Protein AF-A0A662JVE6-F1 (afdb_monomer_lite)

Foldseek 3Di:
DPPPPPPVPVVVVVVVVVVVVVVVVLVCQVVVLVVPAWDAPDPPGPHTDHPVVVDDADQQWDWDWPPPPPPIDIDIDGHDPPPPD

Secondary structure (DSSP, 8-state):
---------HHHHHHHHHHHHHHHHHHHHHHHHHTTT-B-SSTT----B-HHHHS---TTEEEEEESTTSS-EEEEEE---TT--

Sequence (85 aa):
MSQDTVIGTDSVLNAILTKINGDIAELFSAVAALSGSAVLVSANDSTPGFLNGKAVAGNAIDFTENNDGDNESLTIAFADDKDKE

pLDDT: mean 82.66, std 13.72, range [44.47, 97.19]

Structure (mmCIF, N/CA/C/O backbone):
data_AF-A0A662JVE6-F1
#
_entry.id   AF-A0A662JVE6-F1
#
loop_
_atom_site.group_PDB
_atom_site.id
_atom_site.type_symbol
_atom_site.label_atom_id
_atom_site.label_alt_id
_atom_site.label_comp_id
_atom_site.label_asym_id
_atom_site.label_entity_id
_atom_site.label_seq_id
_atom_site.pdbx_PDB_ins_code
_atom_site.Cartn_x
_atom_site.Cartn_y
_atom_site.Cartn_z
_atom_site.occupancy
_atom_site.B_iso_or_equiv
_atom_site.auth_seq_id
_atom_site.auth_comp_id
_atom_site.auth_asym_id
_atom_site.auth_atom_id
_atom_site.pdbx_PDB_model_num
ATOM 1 N N . MET A 1 1 ? 39.460 9.317 -41.166 1.00 44.47 1 MET A N 1
ATOM 2 C CA . MET A 1 1 ? 38.873 8.391 -40.178 1.00 44.47 1 MET A CA 1
ATOM 3 C C . MET A 1 1 ? 37.372 8.511 -40.341 1.00 44.47 1 MET A C 1
ATOM 5 O O . MET A 1 1 ? 36.827 9.525 -39.929 1.00 44.47 1 MET A O 1
ATOM 9 N N . SER A 1 2 ? 36.733 7.585 -41.063 1.00 61.44 2 SER A N 1
ATOM 10 C CA . SER A 1 2 ? 35.266 7.535 -41.072 1.00 61.44 2 SER A CA 1
ATOM 11 C C . SER A 1 2 ? 34.849 7.338 -39.625 1.00 61.44 2 SER A C 1
ATOM 13 O O . SER A 1 2 ? 35.342 6.404 -38.995 1.00 61.44 2 SER A O 1
ATOM 15 N N . GLN A 1 3 ? 34.033 8.238 -39.077 1.00 53.12 3 GLN A N 1
ATOM 16 C CA . GLN A 1 3 ? 33.332 7.925 -37.843 1.00 53.12 3 GLN A CA 1
ATOM 17 C C . GLN A 1 3 ? 32.544 6.659 -38.167 1.00 53.12 3 GLN A C 1
ATOM 19 O O . GLN A 1 3 ? 31.724 6.666 -39.087 1.00 53.12 3 GLN A O 1
ATOM 24 N N . ASP A 1 4 ? 32.916 5.553 -37.531 1.00 60.38 4 ASP A N 1
ATOM 25 C CA . ASP A 1 4 ? 32.138 4.330 -37.586 1.00 60.38 4 ASP A CA 1
ATOM 26 C C . ASP A 1 4 ? 30.767 4.733 -37.061 1.00 60.38 4 ASP A C 1
ATOM 28 O O . ASP A 1 4 ? 30.609 5.080 -35.887 1.00 60.38 4 ASP A O 1
ATOM 32 N N . THR A 1 5 ? 29.812 4.886 -37.976 1.00 61.91 5 THR A N 1
ATOM 33 C CA . THR A 1 5 ? 28.443 5.141 -37.572 1.00 61.91 5 THR A CA 1
ATOM 34 C C . THR A 1 5 ? 28.058 3.837 -36.923 1.00 61.91 5 THR A C 1
ATOM 36 O O . THR A 1 5 ? 27.856 2.849 -37.625 1.00 61.91 5 THR A O 1
ATOM 39 N N . VAL A 1 6 ? 28.048 3.809 -35.592 1.00 59.53 6 VAL A N 1
ATOM 40 C CA . VAL A 1 6 ? 27.523 2.681 -34.835 1.00 59.53 6 VAL A CA 1
ATOM 41 C C . VAL A 1 6 ? 26.026 2.654 -35.123 1.00 59.53 6 VAL A C 1
ATOM 43 O O . VAL A 1 6 ? 25.203 3.108 -34.337 1.00 59.53 6 VAL A O 1
ATOM 46 N N . ILE A 1 7 ? 25.669 2.130 -36.293 1.00 60.28 7 ILE A N 1
ATOM 47 C CA . ILE A 1 7 ? 24.358 1.581 -36.574 1.00 60.28 7 ILE A CA 1
ATOM 48 C C . ILE A 1 7 ? 24.395 0.224 -35.884 1.00 60.28 7 ILE A C 1
ATOM 50 O O . ILE A 1 7 ? 24.506 -0.828 -36.511 1.00 60.28 7 ILE A O 1
ATOM 54 N N . GLY A 1 8 ? 24.403 0.251 -34.548 1.00 59.41 8 GLY A N 1
ATOM 55 C CA . GLY A 1 8 ? 23.973 -0.908 -33.798 1.00 59.41 8 GLY A CA 1
ATOM 56 C C . GLY A 1 8 ? 22.586 -1.201 -34.331 1.00 59.41 8 GLY A C 1
ATOM 57 O O . GLY A 1 8 ? 21.709 -0.351 -34.208 1.00 59.41 8 GLY A O 1
ATOM 58 N N . THR A 1 9 ? 22.430 -2.339 -35.008 1.00 61.12 9 THR A N 1
ATOM 59 C CA . THR A 1 9 ? 21.137 -2.875 -35.442 1.00 61.12 9 THR A CA 1
ATOM 60 C C . THR A 1 9 ? 20.101 -2.503 -34.398 1.00 61.12 9 THR A C 1
ATOM 62 O O . THR A 1 9 ? 20.347 -2.801 -33.225 1.00 61.12 9 THR A O 1
ATOM 65 N N . ASP A 1 10 ? 19.009 -1.849 -34.801 1.00 73.81 10 ASP A N 1
ATOM 66 C CA . ASP A 1 10 ? 18.011 -1.233 -33.910 1.00 73.81 10 ASP A CA 1
ATOM 67 C C . ASP A 1 10 ? 17.679 -2.092 -32.682 1.00 73.81 10 ASP A C 1
ATOM 69 O O . ASP A 1 10 ? 17.438 -1.577 -31.602 1.00 73.81 10 ASP A O 1
ATOM 73 N N . SER A 1 11 ? 17.772 -3.415 -32.810 1.00 82.00 11 SER A N 1
ATOM 74 C CA . SER A 1 11 ? 17.757 -4.397 -31.726 1.00 82.00 11 SER A CA 1
ATOM 75 C C . SER A 1 11 ? 18.561 -4.049 -30.460 1.00 82.00 11 SER A C 1
ATOM 77 O O . SER A 1 11 ? 18.029 -4.254 -29.374 1.00 82.00 11 SER A O 1
ATOM 79 N N . VAL A 1 12 ? 19.815 -3.583 -30.537 1.00 85.06 12 VAL A N 1
ATOM 80 C CA . VAL A 1 12 ? 20.630 -3.310 -29.327 1.00 85.06 12 VAL A CA 1
ATOM 81 C C . VAL A 1 12 ? 20.177 -2.015 -28.662 1.00 85.06 12 VAL A C 1
ATOM 83 O O . VAL A 1 12 ? 19.982 -1.982 -27.449 1.00 85.06 12 VAL A O 1
ATOM 86 N N . LEU A 1 13 ? 19.950 -0.970 -29.460 1.00 82.81 13 LEU A N 1
ATOM 87 C CA . LEU A 1 13 ? 19.408 0.302 -28.986 1.00 82.81 13 LEU A CA 1
ATOM 88 C C . LEU A 1 13 ? 18.025 0.098 -28.347 1.00 82.81 13 LEU A C 1
ATOM 90 O O . LEU A 1 13 ? 17.781 0.574 -27.242 1.00 82.81 13 LEU A O 1
ATOM 94 N N . ASN A 1 14 ? 17.157 -0.676 -29.001 1.00 85.69 14 ASN A N 1
ATOM 95 C CA . ASN A 1 14 ? 15.821 -1.016 -28.521 1.00 85.69 14 ASN A CA 1
ATOM 96 C C . ASN A 1 14 ? 15.881 -1.846 -27.241 1.00 85.69 14 ASN A C 1
ATOM 98 O O . ASN A 1 14 ? 15.155 -1.547 -26.303 1.00 85.69 14 ASN A O 1
ATOM 102 N N . ALA A 1 15 ? 16.768 -2.842 -27.158 1.00 89.62 15 ALA A N 1
ATOM 103 C CA . ALA A 1 15 ? 16.935 -3.636 -25.942 1.00 89.62 15 ALA A CA 1
ATOM 104 C C . ALA A 1 15 ? 17.377 -2.770 -24.752 1.00 89.62 15 ALA A C 1
ATOM 106 O O . ALA A 1 15 ? 16.846 -2.911 -23.651 1.00 89.62 15 ALA A O 1
ATOM 107 N N . ILE A 1 16 ? 18.311 -1.843 -24.982 1.00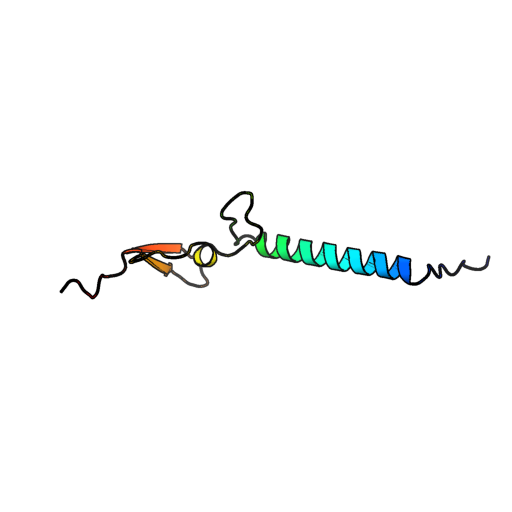 91.25 16 ILE A N 1
ATOM 108 C CA . ILE A 1 16 ? 18.761 -0.885 -23.967 1.00 91.25 16 ILE A CA 1
ATOM 109 C C . ILE A 1 16 ? 17.613 0.047 -23.567 1.00 91.25 16 ILE A C 1
ATOM 111 O O . ILE A 1 16 ? 17.375 0.226 -22.376 1.00 91.25 16 ILE A O 1
ATOM 115 N N . LEU A 1 17 ? 16.869 0.590 -24.533 1.00 91.50 17 LEU A N 1
ATOM 116 C CA . LEU A 1 17 ? 15.726 1.467 -24.281 1.00 91.50 17 LEU A CA 1
ATOM 117 C C . LEU A 1 17 ? 14.642 0.755 -23.458 1.00 91.50 17 LEU A C 1
ATOM 119 O O . LEU A 1 17 ? 14.157 1.299 -22.470 1.00 91.50 17 LEU A O 1
ATOM 123 N N . THR A 1 18 ? 14.288 -0.477 -23.832 1.00 94.00 18 THR A N 1
ATOM 124 C CA . THR A 1 18 ? 13.319 -1.303 -23.105 1.00 94.00 18 THR A CA 1
ATOM 125 C C . THR A 1 18 ? 13.781 -1.567 -21.679 1.00 94.00 18 THR A C 1
ATOM 127 O O . THR A 1 18 ? 12.992 -1.395 -20.753 1.00 94.00 18 THR A O 1
ATOM 130 N N . LYS A 1 19 ? 15.053 -1.937 -21.486 1.00 95.00 19 LYS A N 1
ATOM 131 C CA . LYS A 1 19 ? 15.598 -2.180 -20.150 1.00 95.00 19 LYS A CA 1
ATOM 132 C C . LYS A 1 19 ? 15.580 -0.911 -19.300 1.00 95.00 19 LYS A C 1
ATOM 134 O O . LYS A 1 19 ? 15.071 -0.947 -18.191 1.00 95.00 19 LYS A O 1
ATOM 139 N N . ILE A 1 20 ? 16.077 0.206 -19.829 1.00 95.56 20 ILE A N 1
ATOM 140 C CA . ILE A 1 20 ? 16.113 1.490 -19.118 1.00 95.56 20 ILE A CA 1
ATOM 141 C C . ILE A 1 20 ? 14.701 1.924 -18.720 1.00 95.56 20 ILE A C 1
ATOM 143 O O . ILE A 1 20 ? 14.491 2.311 -17.578 1.00 95.56 20 ILE A O 1
ATOM 147 N N . ASN A 1 21 ? 13.724 1.817 -19.622 1.00 94.88 21 ASN A N 1
ATOM 148 C CA . ASN A 1 21 ? 12.338 2.165 -19.308 1.00 94.88 21 ASN A CA 1
ATOM 149 C C . ASN A 1 21 ? 11.739 1.255 -18.223 1.00 94.88 21 ASN A C 1
ATOM 151 O O . ASN A 1 21 ? 11.006 1.748 -17.369 1.00 94.88 21 ASN A O 1
ATOM 155 N N . GLY A 1 22 ? 12.061 -0.043 -18.232 1.00 94.94 22 GLY A N 1
ATOM 156 C CA . GLY A 1 22 ? 11.663 -0.983 -17.180 1.00 94.94 22 GLY A CA 1
ATOM 157 C C . GLY A 1 22 ? 12.304 -0.658 -15.830 1.00 94.94 22 GLY A C 1
ATOM 158 O O . GLY A 1 22 ? 11.590 -0.438 -14.857 1.00 94.94 22 GLY A O 1
ATOM 159 N N . ASP A 1 23 ? 13.633 -0.529 -15.796 1.00 96.12 23 ASP A N 1
ATOM 160 C CA . ASP A 1 23 ? 14.401 -0.179 -14.594 1.00 96.12 23 ASP A CA 1
ATOM 161 C C . ASP A 1 23 ? 13.914 1.159 -13.994 1.00 96.12 23 ASP A C 1
ATOM 163 O O . ASP A 1 23 ? 13.781 1.298 -12.780 1.00 96.12 23 ASP A O 1
ATOM 167 N N . ILE A 1 24 ? 13.621 2.154 -14.842 1.00 94.12 24 ILE A N 1
ATOM 168 C CA . ILE A 1 24 ? 13.082 3.455 -14.424 1.00 94.12 24 ILE A CA 1
ATOM 169 C C . ILE A 1 24 ? 11.671 3.310 -13.847 1.00 94.12 24 ILE A C 1
ATOM 171 O O . ILE A 1 24 ? 11.372 3.939 -12.835 1.00 94.12 24 ILE A O 1
ATOM 175 N N . ALA A 1 25 ? 10.801 2.499 -14.455 1.00 88.31 25 ALA A N 1
ATOM 176 C CA . ALA A 1 25 ? 9.451 2.264 -13.943 1.00 88.31 25 ALA A CA 1
ATOM 177 C C . ALA A 1 25 ? 9.475 1.572 -12.568 1.00 88.31 25 ALA A C 1
ATOM 179 O O . ALA A 1 25 ? 8.760 1.989 -11.654 1.00 88.31 25 ALA A O 1
ATOM 180 N N . GLU A 1 26 ? 10.344 0.573 -12.397 1.00 87.94 26 GLU A N 1
ATOM 181 C CA . GLU A 1 26 ? 10.580 -0.094 -11.113 1.00 87.94 26 GLU A CA 1
ATOM 182 C C . GLU A 1 26 ? 11.134 0.887 -10.068 1.00 87.94 26 GLU A C 1
ATOM 184 O O . GLU A 1 26 ? 10.634 0.947 -8.941 1.00 87.94 26 GLU A O 1
ATOM 189 N N . LEU A 1 27 ? 12.105 1.723 -10.452 1.00 84.81 27 LEU A N 1
ATOM 190 C CA . LEU A 1 27 ? 12.680 2.745 -9.580 1.00 84.81 27 LEU A CA 1
ATOM 191 C C . LEU A 1 27 ? 11.652 3.808 -9.168 1.00 84.81 27 LEU A C 1
ATOM 193 O O . LEU A 1 27 ? 11.610 4.175 -7.997 1.00 84.81 27 LEU A O 1
ATOM 197 N N . PHE A 1 28 ? 10.810 4.296 -10.084 1.00 80.12 28 PHE A N 1
ATOM 198 C CA . PHE A 1 28 ? 9.749 5.256 -9.758 1.00 80.12 28 PHE A CA 1
ATOM 199 C C . PHE A 1 28 ? 8.733 4.666 -8.785 1.00 80.12 28 PHE A C 1
ATOM 201 O O . PHE A 1 28 ? 8.371 5.330 -7.816 1.00 80.12 28 PHE A O 1
ATOM 208 N N . SER A 1 29 ? 8.313 3.418 -8.999 1.00 73.25 29 SER A N 1
ATOM 209 C CA . SER A 1 29 ? 7.424 2.719 -8.069 1.00 73.25 29 SER A CA 1
ATOM 210 C C . SER A 1 29 ? 8.059 2.569 -6.681 1.00 73.25 29 SER A C 1
ATOM 212 O O . SER A 1 29 ? 7.378 2.732 -5.670 1.00 73.25 29 SER A O 1
ATOM 214 N N . ALA A 1 30 ? 9.364 2.295 -6.618 1.00 70.94 30 ALA A N 1
ATOM 215 C CA . ALA A 1 30 ? 10.101 2.169 -5.365 1.00 70.94 30 ALA A CA 1
ATOM 216 C C . ALA A 1 30 ? 10.348 3.521 -4.669 1.00 70.94 30 ALA A C 1
ATOM 218 O O . ALA A 1 30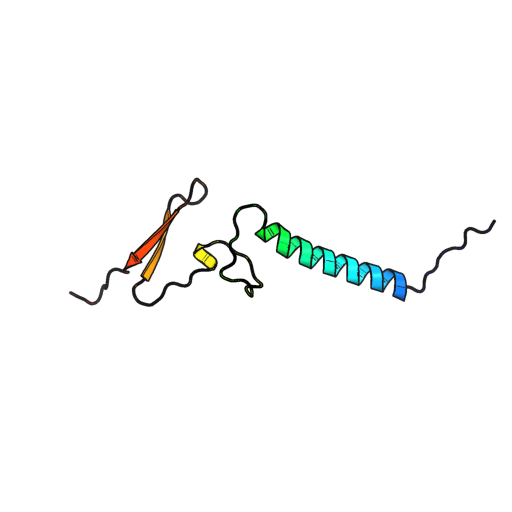 ? 10.285 3.600 -3.449 1.00 70.94 30 ALA A O 1
ATOM 219 N N . VAL A 1 31 ? 10.606 4.600 -5.411 1.00 74.38 31 VAL A N 1
ATOM 220 C CA . VAL A 1 31 ? 10.870 5.938 -4.850 1.00 74.38 31 VAL A CA 1
ATOM 221 C C . VAL A 1 31 ? 9.585 6.664 -4.452 1.00 74.38 31 VAL A C 1
ATOM 223 O O . VAL A 1 31 ? 9.589 7.337 -3.428 1.00 74.38 31 VAL A O 1
ATOM 226 N N . ALA A 1 32 ? 8.479 6.504 -5.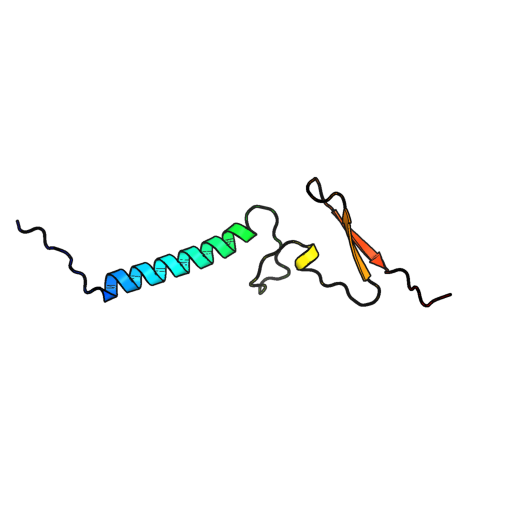186 1.00 64.31 32 ALA A N 1
ATOM 227 C CA . ALA A 1 32 ? 7.175 7.066 -4.806 1.00 64.31 32 ALA A CA 1
ATOM 228 C C . ALA A 1 32 ? 6.650 6.483 -3.483 1.00 64.31 32 ALA A C 1
ATOM 230 O O . ALA A 1 32 ? 5.931 7.137 -2.735 1.00 64.31 32 ALA A O 1
ATOM 231 N N . ALA A 1 33 ? 7.054 5.256 -3.169 1.00 60.78 33 ALA A N 1
ATOM 232 C CA . ALA A 1 33 ? 6.871 4.661 -1.858 1.00 60.78 33 ALA A CA 1
ATOM 233 C C . ALA A 1 33 ? 7.797 5.255 -0.787 1.00 60.78 33 ALA A C 1
ATOM 235 O O . ALA A 1 33 ? 7.422 5.447 0.366 1.00 60.78 33 ALA A O 1
ATOM 236 N N . LEU A 1 34 ? 9.041 5.524 -1.175 1.00 59.06 34 LEU A N 1
ATOM 237 C CA . LEU A 1 34 ? 10.118 5.919 -0.278 1.00 59.06 34 LEU A CA 1
ATOM 238 C C . LEU A 1 34 ? 10.217 7.433 -0.057 1.00 59.06 34 LEU A C 1
ATOM 240 O O . LEU A 1 34 ? 11.040 7.864 0.745 1.00 59.06 34 LEU A O 1
ATOM 244 N N . SER A 1 35 ? 9.376 8.253 -0.698 1.00 61.62 35 SER A N 1
ATOM 245 C CA . SER A 1 35 ? 9.308 9.709 -0.493 1.00 61.62 35 SER A CA 1
ATOM 246 C C . SER A 1 35 ? 8.818 10.131 0.906 1.00 61.62 35 SER A C 1
ATOM 248 O O . SER A 1 35 ? 8.491 11.294 1.115 1.00 61.62 35 SER A O 1
ATOM 250 N N . GLY A 1 36 ? 8.827 9.206 1.873 1.00 61.03 36 GLY A N 1
ATOM 251 C CA . GLY A 1 36 ? 8.732 9.462 3.312 1.00 61.03 36 GLY A CA 1
ATOM 252 C C . GLY A 1 36 ? 7.443 8.984 3.976 1.00 61.03 36 GLY A C 1
ATOM 253 O O . GLY A 1 36 ? 7.370 9.001 5.200 1.00 61.03 36 GLY A O 1
ATOM 254 N N . SER A 1 37 ? 6.452 8.545 3.199 1.00 71.81 37 SER A N 1
ATOM 255 C CA . SER A 1 37 ? 5.070 8.421 3.690 1.00 71.81 37 SER A CA 1
ATOM 256 C C . SER A 1 37 ? 4.449 7.035 3.507 1.00 71.81 37 SER A C 1
ATOM 258 O O . SER A 1 37 ? 3.419 6.750 4.117 1.00 71.81 37 SER A O 1
ATOM 260 N N . ALA A 1 38 ? 5.024 6.175 2.659 1.00 82.38 38 ALA A N 1
ATOM 261 C CA . ALA A 1 38 ? 4.440 4.867 2.391 1.00 82.38 38 ALA A CA 1
ATOM 262 C C . ALA A 1 38 ? 4.995 3.791 3.332 1.00 82.38 38 ALA A C 1
ATOM 264 O O . ALA A 1 38 ? 6.170 3.785 3.700 1.00 82.38 38 ALA A O 1
ATOM 265 N N . VAL A 1 39 ? 4.133 2.843 3.682 1.00 85.88 39 VAL A N 1
ATOM 266 C CA . VAL A 1 39 ? 4.441 1.685 4.517 1.00 85.88 39 VAL A CA 1
ATOM 267 C C . VAL A 1 39 ? 4.291 0.394 3.715 1.00 85.88 39 VAL A C 1
ATOM 269 O O . VAL A 1 39 ? 3.447 0.269 2.823 1.00 85.88 39 VAL A O 1
ATOM 272 N N . LEU A 1 40 ? 5.122 -0.586 4.062 1.00 88.56 40 LEU A N 1
ATOM 273 C CA . LEU A 1 40 ? 4.952 -1.985 3.680 1.00 88.56 40 LEU A CA 1
ATOM 274 C C . LEU A 1 40 ? 4.376 -2.745 4.873 1.00 88.56 40 LEU A C 1
ATOM 276 O O . LEU A 1 40 ? 4.740 -2.475 6.017 1.00 88.56 40 LEU A O 1
ATOM 280 N N . VAL A 1 41 ? 3.498 -3.712 4.614 1.00 90.44 41 VAL A N 1
ATOM 281 C CA . VAL A 1 41 ? 2.877 -4.530 5.670 1.00 90.44 41 VAL A CA 1
ATOM 282 C C . VAL A 1 41 ? 3.789 -5.683 6.090 1.00 90.44 41 VAL A C 1
ATOM 284 O O . VAL A 1 41 ? 3.782 -6.094 7.248 1.00 90.44 41 VAL A O 1
ATOM 287 N N . SER A 1 42 ? 4.578 -6.231 5.160 1.00 91.69 42 SER A N 1
ATOM 288 C CA . SER A 1 42 ? 5.452 -7.384 5.409 1.00 91.69 42 SER A CA 1
ATOM 289 C C . SER A 1 42 ? 6.592 -7.482 4.387 1.00 91.69 42 SER A C 1
ATOM 291 O O . SER A 1 42 ? 6.627 -6.741 3.409 1.00 91.69 42 SER A O 1
ATOM 293 N N . ALA A 1 43 ? 7.530 -8.413 4.599 1.00 90.12 43 ALA A N 1
ATOM 294 C CA . ALA A 1 43 ? 8.717 -8.574 3.752 1.00 90.12 43 ALA A CA 1
ATOM 295 C C . ALA A 1 43 ? 8.424 -9.030 2.307 1.00 90.12 43 ALA A C 1
ATOM 297 O O . ALA A 1 43 ? 9.283 -8.878 1.445 1.00 90.12 43 ALA A O 1
ATOM 298 N N . ASN A 1 44 ? 7.247 -9.603 2.038 1.00 89.44 44 ASN A N 1
ATOM 299 C CA . ASN A 1 44 ? 6.814 -10.017 0.698 1.00 89.44 44 ASN A CA 1
ATOM 300 C C . ASN A 1 44 ? 5.704 -9.118 0.120 1.00 89.44 44 ASN A C 1
ATOM 302 O O . ASN A 1 44 ? 5.059 -9.495 -0.856 1.00 89.44 44 ASN A O 1
ATOM 306 N N . ASP A 1 45 ? 5.479 -7.942 0.707 1.00 88.75 45 ASP A N 1
ATOM 307 C CA . ASP A 1 45 ? 4.582 -6.924 0.168 1.00 88.75 45 ASP A CA 1
ATOM 308 C C . ASP A 1 45 ? 5.261 -6.186 -0.996 1.00 88.75 45 ASP A C 1
ATOM 310 O O . ASP A 1 45 ? 6.281 -5.523 -0.819 1.00 88.75 45 ASP A O 1
ATOM 314 N N . SER A 1 46 ? 4.704 -6.319 -2.200 1.00 88.00 46 SER A N 1
ATOM 315 C CA . SER A 1 46 ? 5.254 -5.725 -3.424 1.00 88.00 46 SER A CA 1
ATOM 316 C C . SER A 1 46 ? 4.661 -4.359 -3.766 1.00 88.00 46 SER A C 1
ATOM 318 O O . SER A 1 46 ? 4.993 -3.800 -4.810 1.00 88.00 46 SER A O 1
ATOM 320 N N . THR A 1 47 ? 3.740 -3.834 -2.953 1.00 88.50 47 THR A N 1
ATOM 321 C CA . THR A 1 47 ? 2.957 -2.646 -3.315 1.00 88.50 47 THR A CA 1
ATOM 322 C C . THR A 1 47 ? 2.913 -1.659 -2.160 1.00 88.50 47 THR A C 1
ATOM 324 O O . THR A 1 47 ? 2.012 -1.721 -1.331 1.00 88.50 47 THR A O 1
ATOM 327 N N . PRO A 1 48 ? 3.851 -0.716 -2.081 1.00 85.81 48 PRO A N 1
ATOM 328 C CA . PRO A 1 48 ? 3.826 0.305 -1.043 1.00 85.81 48 PRO A CA 1
ATOM 329 C C . PRO A 1 48 ? 2.588 1.210 -1.125 1.00 85.81 48 PRO A C 1
ATOM 331 O O . PRO A 1 48 ? 2.054 1.447 -2.207 1.00 85.81 48 PRO A O 1
ATOM 334 N N . GLY A 1 49 ? 2.149 1.748 0.013 1.00 88.44 49 GLY A N 1
ATOM 335 C CA . GLY A 1 49 ? 1.055 2.723 0.073 1.00 88.44 49 GLY A CA 1
ATOM 336 C C . GLY A 1 49 ? 0.925 3.376 1.449 1.00 88.44 49 GLY A C 1
ATOM 337 O O . GLY A 1 49 ? 1.669 3.034 2.365 1.00 88.44 49 GLY A O 1
ATOM 338 N N . PHE A 1 50 ? -0.011 4.310 1.608 1.00 88.94 50 PHE A N 1
ATOM 339 C CA . PHE A 1 50 ? -0.308 4.931 2.905 1.00 88.94 50 PHE A CA 1
ATOM 340 C C . PHE A 1 50 ? -0.995 3.946 3.859 1.00 88.94 50 PHE A C 1
ATOM 342 O O . PHE A 1 50 ? -1.700 3.038 3.420 1.00 88.94 50 PHE A O 1
ATOM 349 N N . LEU A 1 51 ? -0.823 4.127 5.173 1.00 90.81 51 LEU A N 1
ATOM 350 C CA . LEU A 1 51 ? -1.326 3.195 6.192 1.00 90.81 51 LEU A CA 1
ATOM 351 C C . LEU A 1 51 ? -2.837 2.913 6.067 1.00 90.81 51 LEU A C 1
ATOM 353 O O . LEU A 1 51 ? -3.239 1.751 6.133 1.00 90.81 51 LEU A O 1
ATOM 357 N N . ASN A 1 52 ? -3.651 3.946 5.822 1.00 88.31 52 ASN A N 1
ATOM 358 C CA . ASN A 1 52 ? -5.107 3.845 5.636 1.00 88.31 52 ASN A CA 1
ATOM 359 C C . ASN A 1 52 ? -5.524 3.091 4.354 1.00 88.31 52 ASN A C 1
ATOM 361 O O . ASN A 1 52 ? -6.649 2.612 4.272 1.00 88.31 52 ASN A O 1
ATOM 365 N N . GLY A 1 53 ? -4.622 2.940 3.378 1.00 89.88 53 GLY A N 1
ATOM 366 C CA . GLY A 1 53 ? -4.817 2.109 2.186 1.00 89.88 53 GLY A CA 1
ATOM 367 C C . GLY A 1 53 ? -4.250 0.692 2.320 1.00 89.88 53 GLY A C 1
ATOM 368 O O . GLY A 1 53 ? -4.580 -0.185 1.523 1.00 89.88 53 GLY A O 1
ATOM 369 N N . LYS A 1 54 ? -3.381 0.454 3.310 1.00 91.81 54 LYS A N 1
ATOM 370 C CA . LYS A 1 54 ? -2.750 -0.851 3.564 1.00 91.81 54 LYS A CA 1
ATOM 371 C C . LYS A 1 54 ? -3.511 -1.675 4.597 1.00 91.81 54 LYS A C 1
ATOM 373 O O . LYS A 1 54 ? -3.536 -2.901 4.492 1.00 91.81 54 LYS A O 1
ATOM 378 N N . ALA A 1 55 ? -4.132 -1.022 5.575 1.00 93.06 55 ALA A N 1
ATOM 379 C CA . ALA A 1 55 ? -5.050 -1.664 6.501 1.00 93.06 55 ALA A CA 1
ATOM 380 C C . ALA A 1 55 ? -6.449 -1.763 5.872 1.00 93.06 55 ALA A C 1
ATOM 382 O O . ALA A 1 55 ? -6.957 -0.793 5.319 1.00 93.06 55 ALA A O 1
ATOM 383 N N . VAL A 1 56 ? -7.096 -2.922 5.998 1.00 93.31 56 VAL A N 1
ATOM 384 C CA . VAL A 1 56 ? -8.505 -3.115 5.620 1.00 93.31 56 VAL A CA 1
ATOM 385 C C . VAL A 1 56 ? -9.310 -3.287 6.898 1.00 93.31 56 VAL A C 1
ATOM 387 O O . VAL A 1 56 ? -8.980 -4.140 7.725 1.00 93.31 56 VAL A O 1
ATOM 390 N N . ALA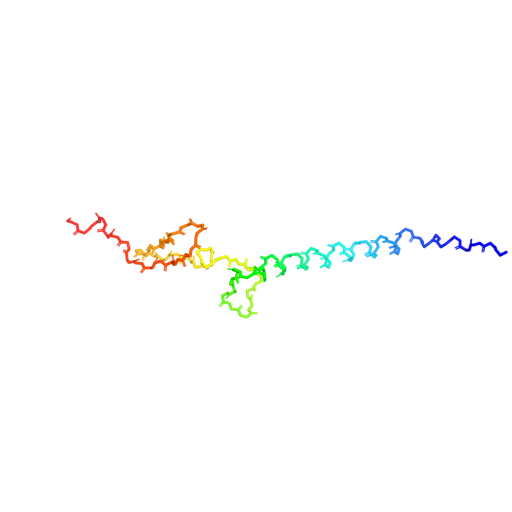 A 1 57 ? -10.346 -2.471 7.070 1.00 92.50 57 ALA A N 1
ATOM 391 C CA . ALA A 1 57 ? -11.203 -2.554 8.239 1.00 92.50 57 ALA A CA 1
ATOM 392 C C . ALA A 1 57 ? -12.036 -3.845 8.202 1.00 92.50 57 ALA A C 1
ATOM 394 O O . ALA A 1 57 ? -12.662 -4.179 7.194 1.00 92.50 57 ALA A O 1
ATOM 395 N N . GLY A 1 58 ? -11.997 -4.598 9.302 1.00 91.19 58 GLY A N 1
ATOM 396 C CA . GLY A 1 58 ? -12.851 -5.767 9.494 1.00 91.19 58 GLY A CA 1
ATOM 397 C C . GLY A 1 58 ? -14.277 -5.379 9.884 1.00 91.19 58 GLY A C 1
ATOM 398 O O . GLY A 1 58 ? -14.624 -4.205 9.984 1.00 91.19 58 GLY A O 1
ATOM 399 N N . ASN A 1 59 ? -15.111 -6.383 10.153 1.00 90.69 59 ASN A N 1
ATOM 400 C CA . ASN A 1 59 ? -16.469 -6.151 10.643 1.00 90.69 59 ASN A CA 1
ATOM 401 C C . ASN A 1 59 ? -16.455 -5.322 11.939 1.00 90.69 59 ASN A C 1
ATOM 403 O O . ASN A 1 59 ? -15.698 -5.640 12.857 1.00 90.69 59 ASN A O 1
ATOM 407 N N . ALA A 1 60 ? -17.328 -4.314 12.012 1.00 90.75 60 ALA A N 1
ATOM 408 C CA . ALA A 1 60 ? -17.464 -3.402 13.148 1.00 90.75 60 ALA A CA 1
ATOM 409 C C . ALA A 1 60 ? -16.173 -2.650 13.532 1.00 90.75 60 ALA A C 1
ATOM 411 O O . ALA A 1 60 ? -16.003 -2.292 14.693 1.00 90.75 60 ALA A O 1
ATOM 412 N N . ILE A 1 61 ? -15.263 -2.409 12.584 1.00 93.75 61 ILE A N 1
ATOM 413 C CA . ILE A 1 61 ? -14.090 -1.549 12.774 1.00 93.75 61 ILE A CA 1
ATOM 414 C C . ILE A 1 61 ? -14.184 -0.380 11.800 1.00 93.75 61 ILE A C 1
ATOM 416 O O . ILE A 1 61 ? -14.421 -0.601 10.617 1.00 93.75 61 ILE A O 1
ATOM 420 N N . ASP A 1 62 ? -13.935 0.830 12.292 1.00 92.94 62 ASP A N 1
ATOM 421 C CA . ASP A 1 62 ? -13.810 2.037 11.477 1.00 92.94 62 ASP A CA 1
ATOM 422 C C . ASP A 1 62 ? -12.392 2.605 11.571 1.00 92.94 62 ASP A C 1
ATOM 424 O O . ASP A 1 62 ? -11.750 2.579 12.631 1.00 92.94 62 ASP A O 1
ATOM 428 N N . PHE A 1 63 ? -11.918 3.141 10.446 1.00 95.25 63 PHE A N 1
ATOM 429 C CA . PHE A 1 63 ? -10.700 3.938 10.368 1.00 95.25 63 PHE A CA 1
ATOM 430 C C . PHE A 1 63 ? -11.057 5.390 10.082 1.00 95.25 63 PHE A C 1
ATOM 432 O O . PHE A 1 63 ? -11.729 5.682 9.093 1.00 95.25 63 PHE A O 1
ATOM 439 N N . THR A 1 64 ? -10.551 6.295 10.914 1.00 94.75 64 THR A N 1
ATOM 440 C CA . THR A 1 64 ? -10.738 7.737 10.740 1.00 94.75 64 THR A CA 1
ATOM 441 C C . THR A 1 64 ? -9.386 8.410 10.707 1.00 94.75 64 THR A C 1
ATOM 443 O O . THR A 1 64 ? -8.641 8.375 11.688 1.00 94.75 64 THR A O 1
ATOM 446 N N . GLU A 1 65 ? -9.058 9.014 9.573 1.00 95.38 65 GLU A N 1
ATOM 447 C CA . GLU A 1 65 ? -7.909 9.899 9.480 1.00 95.38 65 GLU A CA 1
ATOM 448 C C . GLU A 1 65 ? -8.253 11.232 10.139 1.00 95.38 65 GLU A C 1
ATOM 450 O O . GLU A 1 65 ? -9.291 11.837 9.865 1.00 95.38 65 GLU A O 1
ATOM 455 N N . ASN A 1 66 ? -7.392 11.671 11.046 1.00 97.19 66 ASN A N 1
ATOM 456 C CA . ASN A 1 66 ? -7.525 12.956 11.702 1.00 97.19 66 ASN A CA 1
ATOM 457 C C . ASN A 1 66 ? -6.538 13.930 11.076 1.00 97.19 66 ASN A C 1
ATOM 459 O O . ASN A 1 66 ? -5.360 13.597 10.948 1.00 97.19 66 ASN A O 1
ATOM 463 N N . ASN A 1 67 ? -7.001 15.162 10.853 1.00 95.31 67 ASN A N 1
ATOM 464 C CA . ASN A 1 67 ? -6.158 16.290 10.458 1.00 95.31 67 ASN A CA 1
ATOM 465 C C . ASN A 1 67 ? -5.584 16.176 9.024 1.00 95.31 67 ASN A C 1
ATOM 467 O O . ASN A 1 67 ? -4.415 16.485 8.817 1.00 95.31 67 ASN A O 1
ATOM 471 N N . ASP A 1 68 ? -6.417 15.731 8.070 1.00 92.44 68 ASP A N 1
ATOM 472 C CA . ASP A 1 68 ? -6.098 15.545 6.637 1.00 92.44 68 ASP A CA 1
ATOM 473 C C . ASP A 1 68 ? -5.303 16.722 6.039 1.00 92.44 68 ASP A C 1
ATOM 475 O O . ASP A 1 68 ? -5.764 17.869 6.051 1.00 92.44 68 ASP A O 1
ATOM 479 N N . GLY A 1 69 ? -4.103 16.425 5.527 1.00 88.44 69 GLY A N 1
ATOM 480 C CA . GLY A 1 69 ? -3.200 17.375 4.876 1.00 88.44 69 GLY A CA 1
ATOM 481 C C . GLY A 1 69 ? -2.203 18.083 5.801 1.00 88.44 69 GLY A C 1
ATOM 482 O O . GLY A 1 69 ? -1.381 18.855 5.302 1.00 88.44 69 GLY A O 1
ATOM 483 N N . ASP A 1 70 ? -2.256 17.835 7.114 1.00 92.06 70 ASP A N 1
ATOM 484 C CA . ASP A 1 70 ? -1.351 18.394 8.125 1.00 92.06 70 ASP A CA 1
ATOM 485 C C . ASP A 1 70 ? -0.571 17.275 8.860 1.00 92.06 70 ASP A C 1
ATOM 487 O O . ASP A 1 70 ? -0.021 16.367 8.252 1.00 92.06 70 ASP A O 1
ATOM 491 N N . ASN A 1 71 ? -0.437 17.345 10.189 1.00 92.62 71 ASN A N 1
ATOM 492 C CA . ASN A 1 71 ? 0.149 16.271 10.990 1.00 92.62 71 ASN A CA 1
ATOM 493 C C . ASN A 1 71 ? -0.927 15.223 11.295 1.00 92.62 71 ASN A C 1
ATOM 495 O O . ASN A 1 71 ? -1.707 15.408 12.239 1.00 92.62 71 ASN A O 1
ATOM 499 N N . GLU A 1 72 ? -0.972 14.161 10.491 1.00 93.62 72 GLU A N 1
ATOM 500 C CA . GLU A 1 72 ? -2.066 13.193 10.527 1.00 93.62 72 GLU A CA 1
ATOM 501 C C . GLU A 1 72 ? -1.890 12.075 11.566 1.00 93.62 72 GLU A C 1
ATOM 503 O O . GLU A 1 72 ? -0.792 11.681 11.966 1.00 93.62 72 GLU A O 1
ATOM 508 N N . SER A 1 73 ? -3.020 11.510 11.989 1.00 95.38 73 SER A N 1
ATOM 509 C CA . SER A 1 73 ? -3.077 10.245 12.728 1.00 95.38 73 SER A CA 1
ATOM 510 C C . SER A 1 73 ? -4.262 9.418 12.247 1.00 95.38 73 SER A C 1
ATOM 512 O O . SER A 1 73 ? -5.251 9.974 11.777 1.00 95.38 73 SER A O 1
ATOM 514 N N . LEU A 1 74 ? -4.192 8.095 12.396 1.00 95.25 74 LEU A N 1
ATOM 515 C CA . LEU A 1 74 ? -5.293 7.196 12.059 1.00 95.25 74 LEU A CA 1
ATOM 516 C C . LEU A 1 74 ? -5.893 6.621 13.342 1.00 95.25 74 LEU A C 1
ATOM 518 O O . LEU A 1 74 ? -5.236 5.867 14.063 1.00 95.25 74 LEU A O 1
ATOM 522 N N . THR A 1 75 ? -7.138 6.979 13.637 1.00 96.38 75 THR A N 1
ATOM 523 C CA . THR A 1 75 ? -7.899 6.371 14.726 1.00 96.38 75 THR A CA 1
ATOM 524 C C . THR A 1 75 ? -8.508 5.061 14.256 1.00 96.38 75 THR A C 1
ATOM 526 O O . THR A 1 75 ? -9.093 4.991 13.178 1.00 96.38 75 THR A O 1
ATOM 529 N N . ILE A 1 76 ? -8.400 4.042 15.105 1.00 95.69 76 ILE A N 1
ATOM 530 C CA . ILE A 1 76 ? -9.083 2.762 14.950 1.00 95.69 76 ILE A CA 1
ATOM 531 C C . ILE A 1 76 ? -10.096 2.657 16.083 1.00 95.69 76 ILE A C 1
ATOM 533 O O . ILE A 1 76 ? -9.720 2.733 17.255 1.00 95.69 76 ILE A O 1
ATOM 537 N N . ALA A 1 77 ? -11.365 2.490 15.735 1.00 93.81 77 ALA A N 1
ATOM 538 C CA . ALA A 1 77 ? -12.451 2.371 16.696 1.00 93.81 77 ALA A CA 1
ATOM 539 C C . ALA A 1 77 ? -13.399 1.240 16.299 1.00 93.81 77 ALA A C 1
ATOM 541 O O . ALA A 1 77 ? -13.404 0.793 15.152 1.00 93.81 77 ALA A O 1
ATOM 542 N N . PHE A 1 78 ? -14.206 0.781 17.255 1.00 93.56 78 PHE A N 1
ATOM 543 C CA . PHE A 1 78 ? -15.373 -0.011 16.900 1.00 93.56 78 PHE A CA 1
ATOM 544 C C 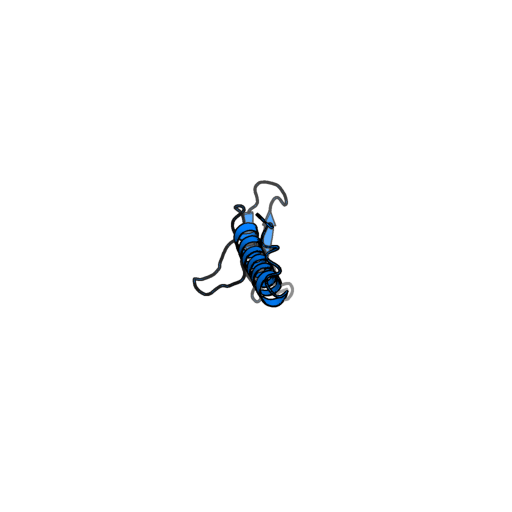. PHE A 1 78 ? -16.372 0.887 16.180 1.00 93.56 78 PHE A C 1
ATOM 546 O O . PHE A 1 78 ? -16.630 2.002 16.640 1.00 93.56 78 PHE A O 1
ATOM 553 N N . ALA A 1 79 ? -16.927 0.387 15.080 1.00 85.19 79 ALA A N 1
ATOM 554 C CA . ALA A 1 79 ? -18.094 1.005 14.482 1.00 85.19 79 ALA A CA 1
ATOM 555 C C . ALA A 1 79 ? -19.230 0.957 15.507 1.00 85.19 79 ALA A C 1
ATOM 557 O O . ALA A 1 79 ? -19.380 -0.030 16.236 1.00 85.19 79 ALA A O 1
ATOM 558 N N . ASP A 1 80 ? -20.014 2.026 15.577 1.00 77.62 80 ASP A N 1
ATOM 559 C CA . ASP A 1 80 ? -21.222 2.015 16.388 1.00 77.62 80 ASP A CA 1
ATOM 560 C C . ASP A 1 80 ? -22.155 0.940 15.809 1.00 77.62 80 ASP A C 1
ATOM 562 O O . ASP A 1 80 ? -22.570 1.033 14.648 1.00 77.62 80 ASP A O 1
ATOM 566 N N . ASP A 1 81 ? -22.429 -0.122 16.574 1.00 65.56 81 ASP A N 1
ATOM 567 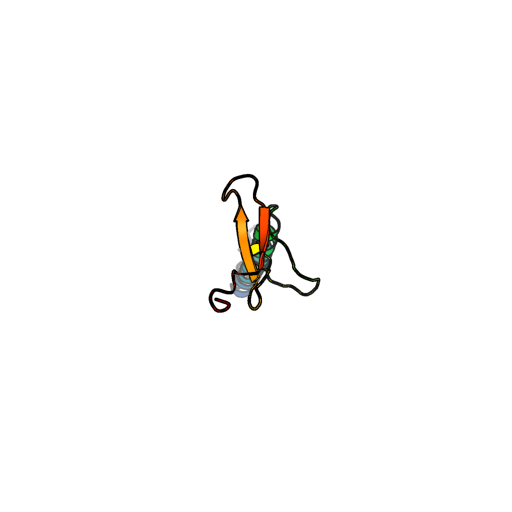C CA . ASP A 1 81 ? -23.367 -1.172 16.173 1.00 65.56 81 ASP A CA 1
ATOM 568 C C . ASP A 1 81 ? -24.773 -0.560 16.200 1.00 65.56 81 ASP A C 1
ATOM 570 O O . ASP A 1 81 ? -25.508 -0.661 17.183 1.00 65.56 81 ASP A O 1
ATOM 574 N N . LYS A 1 82 ? -25.147 0.079 15.090 1.00 61.16 82 LYS A N 1
ATOM 575 C CA . LYS A 1 82 ? -26.450 0.726 14.856 1.00 61.16 82 LYS A CA 1
ATOM 576 C C . LYS A 1 82 ? -27.650 -0.220 15.021 1.00 61.16 82 LYS A C 1
ATOM 578 O O . LYS A 1 82 ? -28.783 0.246 15.020 1.00 61.16 82 LYS A O 1
ATOM 583 N N . ASP A 1 83 ? -27.393 -1.518 15.169 1.00 62.97 83 ASP A N 1
ATOM 584 C CA . ASP A 1 83 ? -28.384 -2.588 15.266 1.00 62.97 83 ASP A CA 1
ATOM 585 C C . ASP A 1 83 ? -28.582 -3.119 16.707 1.00 62.97 83 ASP A C 1
ATOM 587 O O . ASP A 1 83 ? -29.237 -4.145 16.892 1.00 62.97 83 ASP A O 1
ATOM 591 N N . LYS A 1 84 ? -28.010 -2.473 17.739 1.00 58.97 84 LYS A N 1
ATOM 592 C CA . LYS A 1 84 ? -28.127 -2.896 19.155 1.00 58.97 84 LYS A CA 1
ATOM 593 C C . LYS A 1 84 ? -29.068 -2.049 20.031 1.00 58.97 84 LYS A C 1
ATOM 595 O O . LYS A 1 84 ? -28.943 -2.107 21.255 1.00 58.97 84 LYS A O 1
ATOM 600 N N . GLU A 1 85 ? -30.010 -1.313 19.442 1.00 55.44 85 GLU A N 1
ATOM 601 C CA . GLU A 1 85 ? -31.116 -0.678 20.192 1.00 55.44 85 GLU A CA 1
ATOM 602 C C . GLU A 1 85 ? -32.317 -1.614 20.395 1.00 55.44 85 GLU A C 1
ATOM 604 O O . GLU A 1 85 ? -32.788 -2.225 19.407 1.00 55.44 85 GLU A O 1
#

Radius of gyration: 23.89 Å; chains: 1; bounding box: 70×28×61 Å